Protein AF-A0A4U0T7Y0-F1 (afdb_monomer_lite)

Sequence (96 aa):
MRTPLPGAYASCDRKATYAGLADYDAPFHDRFTGGTFLPSLSQRRDFAELTAANELDLALVNPEFRARVGRSPAGTLHRFRPLLSDQAWTVVEEVF

Secondary structure (DSSP, 8-state):
----HHHHHHHB-HHHHTTTTTSSSPPEEBTTT--EE---HHHHHHHHHHHHHHHHHHHHH-HHHHHHHTT-SHHHHHHTGGGS-HHHHHHHHHH-

pLDDT: mean 86.42, std 11.88, range [46.72, 96.69]

Structure (mmCIF, N/CA/C/O backbone):
data_AF-A0A4U0T7Y0-F1
#
_entry.id   AF-A0A4U0T7Y0-F1
#
loop_
_atom_site.group_PDB
_atom_site.id
_atom_site.type_symbol
_atom_site.label_atom_id
_atom_site.label_alt_id
_atom_site.label_comp_id
_atom_site.label_asym_id
_atom_site.label_entity_id
_atom_site.label_seq_id
_atom_site.pdbx_PDB_ins_code
_atom_site.Cartn_x
_atom_site.Cartn_y
_atom_site.Cartn_z
_atom_site.occupancy
_atom_site.B_iso_or_equiv
_atom_site.auth_seq_id
_atom_site.auth_comp_id
_atom_site.auth_asym_id
_atom_site.auth_atom_id
_atom_site.pdbx_PDB_model_num
ATOM 1 N N . MET A 1 1 ? -4.310 4.456 20.395 1.00 46.72 1 MET A N 1
ATOM 2 C CA . MET A 1 1 ? -3.537 5.383 19.537 1.00 46.72 1 MET A CA 1
ATOM 3 C C . MET A 1 1 ? -3.501 4.802 18.135 1.00 46.72 1 MET A C 1
ATOM 5 O O . MET A 1 1 ? -3.308 3.604 18.002 1.00 46.72 1 MET A O 1
ATOM 9 N N . ARG A 1 2 ? -3.783 5.616 17.116 1.00 56.88 2 ARG A N 1
ATOM 10 C CA . ARG A 1 2 ? -3.836 5.204 15.707 1.00 56.88 2 ARG A CA 1
ATOM 11 C C . ARG A 1 2 ? -2.397 5.218 15.181 1.00 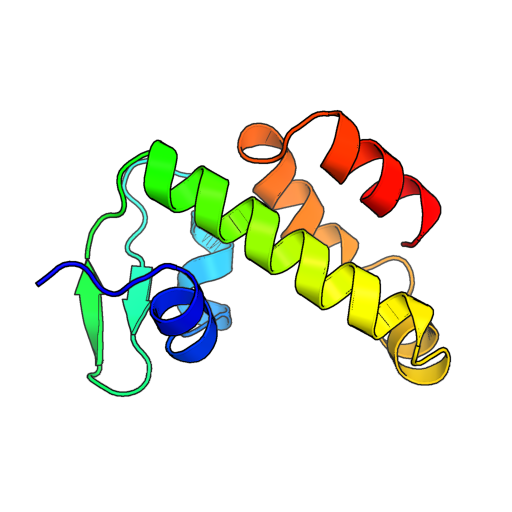56.88 2 ARG A C 1
ATOM 13 O O . ARG A 1 2 ? -1.780 6.279 15.207 1.00 56.88 2 ARG A O 1
ATOM 20 N N . THR A 1 3 ? -1.838 4.074 14.789 1.00 57.50 3 THR A N 1
ATOM 21 C CA . THR A 1 3 ? -0.474 4.030 14.240 1.00 57.50 3 THR A CA 1
ATOM 22 C C . THR A 1 3 ? -0.446 4.840 12.938 1.00 57.50 3 THR A C 1
ATOM 24 O O . THR A 1 3 ? -1.319 4.628 12.090 1.00 57.50 3 THR A O 1
ATOM 27 N N . PRO A 1 4 ? 0.487 5.793 12.764 1.00 60.22 4 PRO A N 1
ATOM 28 C CA . PRO A 1 4 ? 0.620 6.531 11.512 1.00 60.22 4 PRO A CA 1
ATOM 29 C C . PRO A 1 4 ? 0.917 5.571 10.352 1.00 60.22 4 PRO A C 1
ATOM 31 O O . PRO A 1 4 ? 1.527 4.521 10.555 1.00 60.22 4 PRO A O 1
ATOM 34 N N . LEU A 1 5 ? 0.494 5.930 9.138 1.00 65.19 5 LEU A N 1
ATOM 35 C CA . LEU A 1 5 ? 0.550 5.065 7.949 1.00 65.19 5 LEU A CA 1
ATOM 36 C C . LEU A 1 5 ? 1.937 4.445 7.671 1.00 65.19 5 LEU A C 1
ATOM 38 O O . LEU A 1 5 ? 1.981 3.241 7.419 1.00 65.19 5 LEU A O 1
ATOM 42 N N . PRO A 1 6 ? 3.070 5.169 7.813 1.00 68.50 6 PRO A N 1
ATOM 43 C CA . PRO A 1 6 ? 4.400 4.560 7.699 1.00 68.50 6 PRO A CA 1
ATOM 44 C C . PRO A 1 6 ? 4.673 3.494 8.767 1.00 68.50 6 PRO A C 1
ATOM 46 O O . PRO A 1 6 ? 5.292 2.470 8.487 1.00 68.50 6 PRO A O 1
ATOM 49 N N . GLY A 1 7 ? 4.174 3.708 9.988 1.00 77.06 7 GLY A N 1
ATOM 50 C CA . GLY A 1 7 ? 4.268 2.737 11.075 1.00 77.06 7 GLY A CA 1
ATOM 51 C C . GLY A 1 7 ? 3.425 1.491 10.804 1.00 77.06 7 GLY A C 1
ATOM 52 O O . GLY A 1 7 ? 3.913 0.386 11.010 1.00 77.06 7 GLY A O 1
ATOM 53 N N . ALA A 1 8 ? 2.210 1.659 10.267 1.00 79.50 8 ALA A N 1
ATOM 54 C CA . ALA A 1 8 ? 1.364 0.541 9.849 1.00 79.50 8 ALA A CA 1
ATOM 55 C C . ALA A 1 8 ? 2.006 -0.257 8.702 1.00 79.50 8 ALA A C 1
ATOM 57 O O . ALA A 1 8 ? 2.040 -1.480 8.743 1.00 79.50 8 ALA A O 1
ATOM 58 N N . TYR A 1 9 ? 2.590 0.404 7.701 1.00 85.06 9 TYR A N 1
ATOM 59 C CA . TYR A 1 9 ? 3.337 -0.290 6.648 1.00 85.06 9 TYR A CA 1
ATOM 60 C C . TYR A 1 9 ? 4.503 -1.116 7.208 1.00 85.06 9 TYR A C 1
ATOM 62 O O . TYR A 1 9 ? 4.645 -2.295 6.882 1.00 85.06 9 TYR A O 1
ATOM 70 N N . ALA A 1 10 ? 5.304 -0.531 8.100 1.00 87.56 10 ALA A N 1
ATOM 71 C CA . ALA A 1 10 ? 6.471 -1.195 8.677 1.00 87.56 10 ALA A CA 1
ATOM 72 C C . ALA A 1 10 ? 6.120 -2.367 9.616 1.00 87.56 10 ALA A C 1
ATOM 74 O O . ALA A 1 10 ? 6.884 -3.341 9.700 1.00 87.56 10 ALA A O 1
ATOM 75 N N . SER A 1 11 ? 4.992 -2.280 10.328 1.00 90.88 11 SER A N 1
ATOM 76 C CA . SER A 1 11 ? 4.544 -3.307 11.272 1.00 90.88 11 SER A CA 1
ATOM 77 C C . SER A 1 11 ? 3.640 -4.375 10.660 1.00 90.88 11 SER A C 1
ATOM 79 O O . SER A 1 11 ? 3.361 -5.374 11.317 1.00 90.88 11 SER A O 1
ATOM 81 N N . CYS A 1 12 ? 3.228 -4.221 9.401 1.00 92.69 12 CYS A N 1
ATOM 82 C CA . CYS A 1 12 ? 2.333 -5.156 8.732 1.00 92.69 12 CYS A CA 1
ATOM 83 C C . CYS A 1 12 ? 2.922 -6.571 8.628 1.00 92.69 12 CYS A C 1
ATOM 85 O O . CYS A 1 12 ? 3.986 -6.785 8.036 1.00 92.69 12 CYS A O 1
ATOM 87 N N . ASP A 1 13 ? 2.178 -7.564 9.115 1.00 93.31 13 ASP A N 1
ATOM 88 C CA . ASP A 1 13 ? 2.285 -8.918 8.583 1.00 93.31 13 ASP A CA 1
ATOM 89 C C . ASP A 1 13 ? 1.615 -8.946 7.207 1.00 93.31 13 ASP A C 1
ATOM 91 O O . ASP A 1 13 ? 0.391 -9.057 7.076 1.00 93.31 13 ASP A O 1
ATOM 95 N N . ARG A 1 14 ? 2.442 -8.833 6.165 1.00 91.00 14 ARG A N 1
ATOM 96 C CA . ARG A 1 14 ? 1.985 -8.809 4.772 1.00 91.00 14 ARG A CA 1
ATOM 97 C C . ARG A 1 14 ? 1.241 -10.083 4.386 1.00 91.00 14 ARG A C 1
ATOM 99 O O . ARG A 1 14 ? 0.249 -10.006 3.671 1.00 91.00 14 ARG A O 1
ATOM 106 N N . LYS A 1 15 ? 1.693 -11.251 4.855 1.00 88.50 15 LYS A N 1
ATOM 107 C CA . LYS A 1 15 ? 1.102 -12.540 4.473 1.00 88.50 15 LYS A CA 1
ATOM 108 C C . LYS A 1 15 ? -0.309 -12.675 5.040 1.00 88.50 15 LYS A C 1
ATOM 110 O O . LYS A 1 15 ? -1.193 -13.153 4.336 1.00 88.50 15 LYS A O 1
ATOM 115 N N . ALA A 1 16 ? -0.506 -12.243 6.282 1.00 89.75 16 ALA A N 1
ATOM 116 C CA . ALA A 1 16 ? -1.805 -12.282 6.943 1.00 89.75 16 ALA A CA 1
ATOM 117 C C . ALA A 1 16 ? -2.742 -11.152 6.477 1.00 89.75 16 ALA A C 1
ATOM 119 O O . ALA A 1 16 ? -3.940 -11.369 6.340 1.00 89.75 16 ALA A O 1
ATOM 120 N N . THR A 1 17 ? -2.205 -9.964 6.185 1.00 91.62 17 THR A N 1
ATOM 121 C CA . THR A 1 17 ? -3.014 -8.768 5.885 1.00 91.62 17 THR A CA 1
ATOM 122 C C . THR A 1 17 ? -3.370 -8.627 4.402 1.00 91.62 17 THR A C 1
ATOM 124 O O . THR A 1 17 ? -4.494 -8.263 4.065 1.00 91.62 17 THR A O 1
ATOM 127 N N . TYR A 1 18 ? -2.432 -8.880 3.481 1.00 90.75 18 TYR A N 1
ATOM 128 C CA . TYR A 1 18 ? -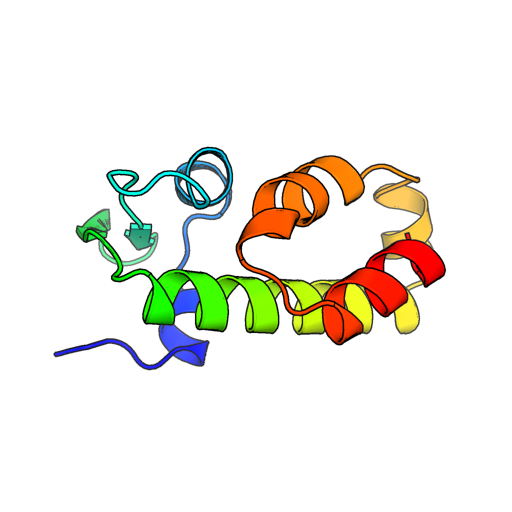2.612 -8.508 2.068 1.00 90.75 18 TYR A CA 1
ATOM 129 C C . TYR A 1 18 ? -3.721 -9.301 1.374 1.00 90.75 18 TYR A C 1
ATOM 131 O O . TYR A 1 18 ? -4.372 -8.778 0.475 1.00 90.75 18 TYR A O 1
ATOM 139 N N . ALA A 1 19 ? -3.955 -10.550 1.784 1.00 88.00 19 ALA A N 1
ATOM 140 C CA . ALA A 1 19 ? -4.929 -11.417 1.128 1.00 88.00 19 ALA A CA 1
ATOM 141 C C . ALA A 1 19 ? -6.363 -10.869 1.200 1.00 88.00 19 ALA A C 1
ATOM 143 O O . ALA A 1 19 ? -7.095 -11.030 0.225 1.00 88.00 19 ALA A O 1
ATOM 144 N N . GLY A 1 20 ? -6.718 -10.223 2.318 1.00 90.25 20 GLY A N 1
ATOM 145 C CA . GLY A 1 20 ? -8.054 -9.689 2.577 1.00 90.25 20 GLY A CA 1
ATOM 146 C C . GLY A 1 20 ? -8.139 -8.165 2.579 1.00 90.25 20 GLY A C 1
ATOM 147 O O . GLY A 1 20 ? -9.208 -7.635 2.821 1.00 90.25 20 GLY A O 1
ATOM 148 N N . LEU A 1 21 ? -7.058 -7.419 2.313 1.00 91.81 21 LEU A N 1
ATOM 149 C CA . LEU A 1 21 ? -7.055 -5.956 2.493 1.00 91.81 21 LEU A CA 1
ATOM 150 C C . LEU A 1 21 ? -8.208 -5.239 1.753 1.00 91.81 21 LEU A C 1
ATOM 152 O O . LEU A 1 21 ? -8.713 -4.234 2.242 1.00 91.81 21 LEU A O 1
ATOM 156 N N . ALA A 1 22 ? -8.641 -5.728 0.588 1.00 92.62 22 ALA A N 1
ATOM 157 C CA . ALA A 1 22 ? -9.771 -5.148 -0.148 1.00 92.62 22 ALA A CA 1
ATOM 158 C C . ALA A 1 22 ? -11.140 -5.419 0.509 1.00 92.62 22 ALA A C 1
ATOM 160 O O . ALA A 1 22 ? -12.073 -4.625 0.341 1.00 92.62 22 ALA A O 1
ATOM 161 N N . ASP A 1 23 ? -11.244 -6.474 1.311 1.00 93.44 23 ASP A N 1
ATOM 162 C CA . ASP A 1 23 ? -12.453 -6.867 2.025 1.00 93.44 23 ASP A CA 1
ATOM 163 C C . ASP A 1 23 ? -12.690 -5.940 3.223 1.00 93.44 23 ASP A C 1
ATOM 165 O O . ASP A 1 23 ? -11.760 -5.407 3.837 1.00 93.44 23 ASP A O 1
ATOM 169 N N . TYR A 1 24 ? -13.957 -5.652 3.522 1.00 89.19 24 TYR A N 1
ATOM 170 C CA . TYR A 1 24 ? -14.296 -4.620 4.509 1.00 89.19 24 TYR A CA 1
ATOM 171 C C . TYR A 1 24 ? -14.049 -5.056 5.960 1.00 89.19 24 TYR A C 1
ATOM 173 O O . TYR A 1 24 ? -13.830 -4.203 6.820 1.00 89.19 24 TYR A O 1
ATOM 181 N N . ASP A 1 25 ? -14.111 -6.358 6.215 1.00 91.50 25 ASP A N 1
ATOM 182 C CA . ASP A 1 25 ? -14.032 -7.020 7.515 1.00 91.50 25 ASP A CA 1
ATOM 183 C C . ASP A 1 25 ? -12.695 -7.737 7.738 1.00 91.50 25 ASP A C 1
ATOM 185 O O . ASP A 1 25 ? -12.487 -8.351 8.786 1.00 91.50 25 ASP A O 1
ATOM 189 N N . ALA A 1 26 ? -11.760 -7.625 6.793 1.00 92.44 26 ALA A N 1
ATOM 190 C CA . ALA A 1 26 ? -10.443 -8.210 6.945 1.00 92.44 26 ALA A CA 1
ATOM 191 C C . ALA A 1 26 ? -9.605 -7.446 7.986 1.00 92.44 26 ALA A C 1
ATOM 193 O O . ALA A 1 26 ? -9.421 -6.225 7.878 1.00 92.44 26 ALA A O 1
ATOM 194 N N . PRO A 1 27 ? -9.051 -8.147 8.988 1.00 94.12 27 PRO A N 1
ATOM 195 C C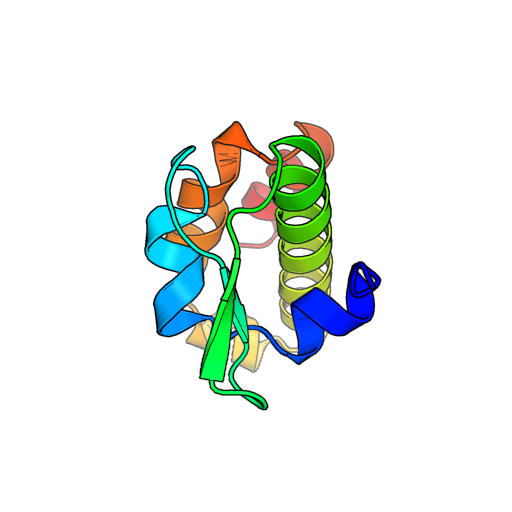A . PRO A 1 27 ? -8.157 -7.537 9.953 1.00 94.12 27 PRO A CA 1
ATOM 196 C C . PRO A 1 27 ? -6.805 -7.175 9.337 1.00 94.12 27 PRO A C 1
ATOM 198 O O . PRO A 1 27 ? -6.220 -7.900 8.536 1.00 94.12 27 PRO A O 1
ATOM 201 N N . PHE A 1 28 ? -6.269 -6.051 9.797 1.00 93.75 28 PHE A N 1
ATOM 202 C CA . PHE A 1 28 ? -4.849 -5.762 9.716 1.00 93.75 28 PHE A CA 1
ATOM 203 C C . PHE A 1 28 ? -4.118 -6.506 10.834 1.00 93.75 28 PHE A C 1
ATOM 205 O O . PHE A 1 28 ? -4.579 -6.494 11.977 1.00 93.75 28 PHE A O 1
ATOM 212 N N . HIS A 1 29 ? -2.959 -7.085 10.522 1.00 94.94 29 HIS A N 1
ATOM 213 C CA . HIS A 1 29 ? -2.120 -7.810 11.472 1.00 94.94 29 HIS A CA 1
ATOM 214 C C . HIS A 1 29 ? -0.800 -7.077 11.724 1.00 94.94 29 HIS A C 1
ATOM 216 O O . HIS A 1 29 ? -0.020 -6.843 10.798 1.00 94.94 29 HIS A O 1
ATOM 222 N N . ASP A 1 30 ? -0.528 -6.750 12.986 1.00 93.75 30 ASP A N 1
ATOM 223 C CA . ASP A 1 30 ? 0.740 -6.173 13.423 1.00 93.75 30 ASP A CA 1
ATOM 224 C C . ASP A 1 30 ? 1.699 -7.290 13.864 1.00 93.75 30 ASP A C 1
ATOM 226 O O . ASP A 1 30 ? 1.465 -7.980 14.857 1.00 93.75 30 ASP A O 1
ATOM 230 N N . ARG A 1 31 ? 2.798 -7.478 13.130 1.00 94.75 31 ARG A N 1
ATOM 231 C CA . ARG A 1 31 ? 3.751 -8.580 13.356 1.00 94.75 31 ARG A CA 1
ATOM 232 C C . ARG A 1 31 ? 4.631 -8.402 14.591 1.00 94.75 31 ARG A C 1
ATOM 234 O O . ARG A 1 31 ? 5.279 -9.355 15.009 1.00 94.75 31 ARG A O 1
ATOM 241 N N . PHE A 1 32 ? 4.727 -7.185 15.124 1.00 92.38 32 PHE A N 1
ATOM 242 C CA . PHE A 1 32 ? 5.577 -6.899 16.280 1.00 92.38 32 PHE A CA 1
ATOM 243 C C . PHE A 1 32 ? 4.829 -7.120 17.588 1.00 92.38 32 PHE A C 1
ATOM 245 O O . PHE A 1 32 ? 5.412 -7.580 18.564 1.00 92.38 32 PHE A O 1
ATOM 252 N N . THR A 1 33 ? 3.539 -6.801 17.601 1.00 90.88 33 THR A N 1
ATOM 253 C CA . THR A 1 33 ? 2.687 -6.927 18.788 1.00 90.88 33 THR A CA 1
ATOM 254 C C . THR A 1 33 ? 1.806 -8.173 18.759 1.00 90.88 33 THR A C 1
ATOM 256 O O . THR A 1 33 ? 1.277 -8.562 19.796 1.00 90.88 33 THR A O 1
ATOM 259 N N . GLY A 1 34 ? 1.616 -8.788 17.587 1.00 91.38 34 GLY A N 1
ATOM 260 C CA . GLY A 1 34 ? 0.634 -9.852 17.366 1.00 91.38 34 GLY A CA 1
ATOM 261 C C . GLY A 1 34 ? -0.818 -9.358 17.379 1.00 91.38 34 GLY A C 1
ATOM 262 O O . GLY A 1 34 ? -1.739 -10.161 17.249 1.00 91.38 34 GLY A O 1
ATOM 263 N N . GLY A 1 35 ? -1.038 -8.051 17.555 1.00 92.00 35 GLY A N 1
ATOM 264 C CA . GLY A 1 35 ? -2.362 -7.449 17.613 1.00 92.00 35 GLY A CA 1
ATOM 265 C C . GLY A 1 35 ? -3.023 -7.339 16.241 1.00 92.00 35 GLY A C 1
ATOM 266 O O . GLY A 1 35 ? -2.359 -7.263 15.205 1.00 92.00 35 GLY A O 1
ATOM 267 N N . THR A 1 36 ? -4.354 -7.273 16.247 1.00 94.44 36 THR A N 1
ATOM 268 C CA . THR A 1 36 ? -5.158 -7.054 15.042 1.00 94.44 36 THR A CA 1
ATOM 269 C C . THR A 1 36 ? -6.137 -5.907 15.219 1.00 94.44 36 THR A C 1
ATOM 271 O O . THR A 1 36 ? -6.655 -5.695 16.316 1.00 94.44 36 THR A O 1
ATOM 274 N N . PHE A 1 37 ? -6.456 -5.205 14.136 1.00 92.44 37 PHE A N 1
ATOM 275 C CA . PHE A 1 37 ? -7.548 -4.231 14.121 1.00 92.44 37 PHE A CA 1
ATOM 276 C C . PHE A 1 37 ? -8.239 -4.194 12.759 1.00 92.44 37 PHE A C 1
ATOM 278 O O . PHE A 1 37 ? -7.639 -4.559 11.754 1.00 92.44 37 PHE A O 1
ATOM 285 N N . LEU A 1 38 ? -9.489 -3.726 12.718 1.00 94.38 38 LEU A N 1
ATOM 286 C CA . LEU A 1 38 ? -10.224 -3.515 11.469 1.00 94.38 38 LEU A CA 1
ATOM 287 C C . LEU A 1 38 ? -9.945 -2.101 10.935 1.00 94.38 38 LEU A C 1
ATOM 289 O O . LEU A 1 38 ? -10.362 -1.121 11.565 1.00 94.38 38 LEU A O 1
ATOM 293 N N . PRO A 1 39 ? -9.215 -1.946 9.817 1.00 92.75 39 PRO A N 1
ATOM 294 C CA . PRO A 1 39 ? -8.964 -0.635 9.239 1.00 92.75 39 PRO A CA 1
ATOM 295 C C . PRO A 1 39 ? -10.224 -0.075 8.563 1.00 92.75 39 PRO A C 1
ATOM 297 O O . PRO A 1 39 ? -10.924 -0.754 7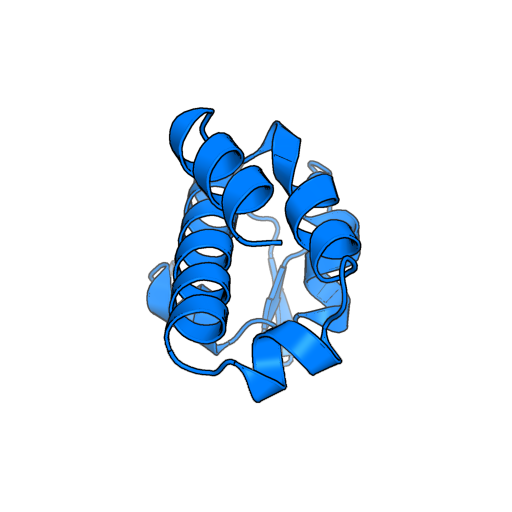.812 1.00 92.75 39 PRO A O 1
ATOM 300 N N . SER A 1 40 ? -10.479 1.218 8.760 1.00 92.88 40 SER A N 1
ATOM 301 C CA . SER A 1 40 ? -11.472 1.943 7.954 1.00 92.88 40 SER A CA 1
ATOM 302 C C . SER A 1 40 ? -11.098 1.937 6.465 1.00 92.88 40 SER A C 1
ATOM 304 O O . SER A 1 40 ? -9.931 1.771 6.111 1.00 92.88 40 SER A O 1
ATOM 306 N N . LEU A 1 41 ? -12.065 2.194 5.575 1.00 93.62 41 LEU A N 1
ATOM 307 C CA . LEU A 1 41 ? -11.803 2.279 4.130 1.00 93.62 41 LEU A CA 1
ATOM 308 C C . LEU A 1 41 ? -10.687 3.282 3.788 1.00 93.62 41 LEU A C 1
ATOM 310 O O . LEU A 1 41 ? -9.829 2.972 2.971 1.00 93.62 41 LEU A O 1
ATOM 314 N N . SER A 1 42 ? -10.665 4.453 4.434 1.00 92.81 42 SER A N 1
ATOM 315 C CA . SER A 1 42 ? -9.599 5.447 4.231 1.00 92.81 42 SER A CA 1
ATOM 316 C C . SER A 1 42 ? -8.230 4.889 4.619 1.00 92.81 42 SER A C 1
ATOM 318 O O . SER A 1 42 ? -7.303 4.996 3.832 1.00 92.81 42 SER A O 1
ATOM 320 N N . GLN A 1 43 ? -8.113 4.200 5.758 1.00 93.06 43 GLN A N 1
ATOM 321 C CA . GLN A 1 43 ? -6.841 3.585 6.160 1.00 93.06 43 GLN A CA 1
ATOM 322 C C . GLN A 1 43 ? -6.394 2.490 5.194 1.00 93.06 43 GLN A C 1
ATOM 324 O O . GLN A 1 43 ? -5.201 2.354 4.950 1.00 93.06 43 GLN A O 1
ATOM 329 N N . ARG A 1 44 ? -7.335 1.714 4.646 1.00 94.38 44 ARG A N 1
ATOM 330 C CA . ARG A 1 44 ? -7.031 0.688 3.644 1.00 94.38 44 ARG A CA 1
ATOM 331 C C . ARG A 1 44 ? -6.528 1.297 2.340 1.00 94.38 44 ARG A C 1
ATOM 333 O O . ARG A 1 44 ? -5.548 0.801 1.800 1.00 94.38 44 ARG A O 1
ATOM 340 N N . ARG A 1 45 ? -7.156 2.381 1.873 1.00 95.06 45 ARG A N 1
ATOM 341 C CA . ARG A 1 45 ? -6.712 3.137 0.691 1.00 95.06 45 ARG A CA 1
ATOM 342 C C . ARG A 1 45 ? -5.325 3.721 0.896 1.00 95.06 45 ARG A C 1
ATOM 344 O O . ARG A 1 45 ? -4.425 3.419 0.127 1.00 95.06 45 ARG A O 1
ATOM 351 N N . ASP A 1 46 ? -5.130 4.453 1.986 1.00 94.25 46 ASP A N 1
ATOM 352 C CA . ASP A 1 46 ? -3.843 5.069 2.299 1.00 94.25 46 ASP A CA 1
ATOM 353 C C . ASP A 1 46 ? -2.718 4.022 2.416 1.00 94.25 46 ASP A C 1
ATOM 355 O O . ASP A 1 46 ? -1.598 4.227 1.951 1.00 94.25 46 ASP A O 1
ATOM 359 N N . PHE A 1 47 ? -3.015 2.869 3.023 1.00 93.69 47 PHE A N 1
ATOM 360 C CA . PHE A 1 47 ? -2.074 1.759 3.135 1.00 93.69 47 PHE A CA 1
ATOM 361 C C . PHE A 1 47 ? -1.777 1.094 1.783 1.00 93.69 47 PHE A C 1
ATOM 363 O O . PHE A 1 47 ? -0.627 0.733 1.519 1.00 93.69 47 PHE A O 1
ATOM 370 N N . ALA A 1 48 ? -2.792 0.920 0.932 1.00 93.94 48 ALA A N 1
ATOM 371 C CA . ALA A 1 48 ? -2.631 0.375 -0.411 1.00 93.94 48 ALA A CA 1
ATOM 372 C C . ALA A 1 48 ? -1.774 1.300 -1.286 1.00 93.94 48 ALA A C 1
ATOM 374 O O . ALA A 1 48 ? -0.849 0.814 -1.928 1.00 93.94 48 ALA A O 1
ATOM 375 N N . GLU A 1 49 ? -2.016 2.613 -1.238 1.00 94.69 49 GLU A N 1
ATOM 376 C CA . GLU A 1 49 ? -1.228 3.639 -1.936 1.00 94.69 49 GLU A CA 1
ATOM 377 C C . GLU A 1 49 ? 0.237 3.619 -1.491 1.00 94.69 49 GLU A C 1
ATOM 379 O O . GLU A 1 49 ? 1.148 3.522 -2.311 1.00 94.69 49 GLU A O 1
ATOM 384 N N . LEU A 1 50 ? 0.481 3.612 -0.176 1.00 93.75 50 LEU A N 1
ATOM 385 C CA . LEU A 1 50 ? 1.837 3.524 0.364 1.00 93.75 50 LEU A CA 1
ATOM 386 C C . LEU A 1 50 ? 2.527 2.203 -0.011 1.00 93.75 50 LEU A C 1
ATOM 388 O O . LEU A 1 50 ? 3.730 2.181 -0.268 1.00 93.75 50 LEU A O 1
ATOM 392 N N . THR A 1 51 ? 1.780 1.097 -0.047 1.00 92.00 51 THR A N 1
ATOM 393 C CA . THR A 1 51 ? 2.319 -0.192 -0.495 1.00 92.00 51 THR A CA 1
ATOM 394 C C . THR A 1 51 ? 2.685 -0.140 -1.974 1.00 92.00 51 THR A C 1
ATOM 396 O O . THR A 1 51 ? 3.794 -0.527 -2.322 1.00 92.00 51 THR A O 1
ATOM 399 N N . ALA A 1 52 ? 1.804 0.378 -2.833 1.00 92.44 52 ALA A N 1
ATOM 400 C CA . ALA A 1 52 ? 2.077 0.517 -4.259 1.00 92.44 52 ALA A CA 1
ATOM 401 C C . ALA A 1 52 ? 3.315 1.386 -4.505 1.00 92.44 52 ALA A C 1
ATOM 403 O O . ALA A 1 52 ? 4.227 0.933 -5.188 1.00 92.44 52 ALA A O 1
ATOM 404 N N . ALA A 1 53 ? 3.398 2.566 -3.883 1.00 92.81 53 ALA A N 1
ATOM 405 C CA . ALA A 1 53 ? 4.552 3.456 -4.004 1.00 92.81 53 ALA A CA 1
ATOM 406 C C . ALA A 1 53 ? 5.867 2.757 -3.617 1.00 92.81 53 ALA A C 1
ATOM 408 O O . ALA A 1 53 ? 6.828 2.783 -4.379 1.00 92.81 53 ALA A O 1
ATOM 409 N N . ASN A 1 54 ? 5.892 2.052 -2.481 1.00 90.75 54 ASN A N 1
ATOM 410 C CA . ASN A 1 54 ? 7.100 1.367 -2.017 1.00 90.75 54 ASN A CA 1
ATOM 411 C C . ASN A 1 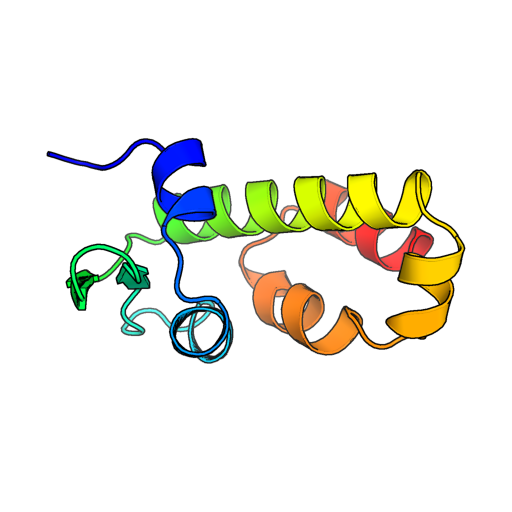54 ? 7.530 0.203 -2.925 1.00 90.75 54 ASN A C 1
ATOM 413 O O . ASN A 1 54 ? 8.725 0.002 -3.142 1.00 90.75 54 ASN A O 1
ATOM 417 N N . GLU A 1 55 ? 6.582 -0.590 -3.429 1.00 89.12 55 GLU A N 1
ATOM 418 C CA . GLU A 1 55 ? 6.891 -1.717 -4.319 1.00 89.12 55 GLU A CA 1
ATOM 419 C C . GLU A 1 55 ? 7.328 -1.227 -5.710 1.00 89.12 55 GLU A C 1
ATOM 421 O O . GLU A 1 55 ? 8.254 -1.790 -6.298 1.00 89.12 55 GLU A O 1
ATOM 426 N N . LEU A 1 56 ? 6.708 -0.154 -6.215 1.00 90.00 56 LEU A N 1
ATOM 427 C CA . LEU A 1 56 ? 7.094 0.520 -7.456 1.00 90.00 56 LEU A CA 1
ATOM 428 C C . LEU A 1 56 ? 8.510 1.089 -7.366 1.00 90.00 56 LEU A C 1
ATOM 430 O O . LEU A 1 56 ? 9.338 0.786 -8.225 1.00 90.00 56 LEU A O 1
ATOM 434 N N . ASP A 1 57 ? 8.813 1.844 -6.308 1.00 92.25 57 ASP A N 1
ATOM 435 C CA . ASP A 1 57 ? 10.148 2.398 -6.077 1.00 92.25 57 ASP A CA 1
ATOM 436 C C . ASP A 1 57 ? 11.200 1.286 -6.044 1.00 92.25 57 ASP A C 1
ATOM 438 O O . ASP A 1 57 ? 12.228 1.375 -6.720 1.00 92.25 57 ASP A O 1
ATOM 442 N N . LEU A 1 58 ? 10.925 0.189 -5.328 1.00 88.81 58 LEU A N 1
ATOM 443 C CA . LEU A 1 58 ? 11.829 -0.957 -5.257 1.00 88.81 58 LEU A CA 1
ATOM 444 C C . LEU A 1 58 ? 12.043 -1.616 -6.629 1.00 88.81 58 LEU A C 1
ATOM 446 O O . LEU A 1 58 ? 13.173 -1.971 -6.967 1.00 88.81 58 LEU A O 1
ATOM 450 N N . ALA A 1 59 ? 10.991 -1.764 -7.434 1.00 88.81 59 ALA A N 1
ATOM 451 C CA . ALA A 1 59 ? 11.080 -2.335 -8.776 1.00 88.81 59 ALA A CA 1
ATOM 452 C C . ALA A 1 59 ? 11.826 -1.442 -9.773 1.00 88.81 59 ALA A C 1
ATOM 454 O O . ALA A 1 59 ? 12.520 -1.962 -10.650 1.00 88.81 59 ALA A O 1
ATOM 455 N N . LEU A 1 60 ? 11.718 -0.121 -9.634 1.00 89.69 60 LEU A N 1
ATOM 456 C CA . LEU A 1 60 ? 12.427 0.839 -10.478 1.00 89.69 60 LEU A CA 1
ATOM 457 C C . LEU A 1 60 ? 13.932 0.862 -10.184 1.00 89.69 60 LEU A C 1
ATOM 459 O O . LEU A 1 60 ? 14.730 0.935 -11.117 1.00 89.69 60 LEU A O 1
ATOM 463 N N . VAL A 1 61 ? 14.332 0.767 -8.912 1.00 93.44 61 VAL A N 1
ATOM 464 C CA . VAL A 1 61 ? 15.752 0.854 -8.515 1.00 93.44 61 VAL A CA 1
ATOM 465 C C . VAL A 1 61 ? 16.472 -0.495 -8.477 1.00 93.44 61 VAL A C 1
ATOM 467 O O . VAL A 1 61 ? 17.701 -0.526 -8.448 1.00 93.44 61 VAL A O 1
ATOM 470 N N . ASN A 1 62 ? 15.741 -1.615 -8.472 1.00 90.38 62 ASN A N 1
ATOM 471 C CA . ASN A 1 62 ? 16.315 -2.958 -8.395 1.00 90.38 62 ASN A CA 1
ATOM 472 C C . ASN A 1 62 ? 15.794 -3.864 -9.533 1.00 90.38 62 ASN A C 1
ATOM 474 O O . ASN A 1 62 ? 14.788 -4.564 -9.375 1.00 90.38 62 ASN A O 1
ATOM 478 N N . PRO A 1 63 ? 16.500 -3.908 -10.680 1.00 84.88 63 PRO A N 1
ATOM 479 C CA . PRO A 1 63 ? 16.122 -4.739 -11.822 1.00 84.88 63 PRO A CA 1
ATOM 480 C C . PRO A 1 63 ? 16.067 -6.241 -11.512 1.00 84.88 63 PRO A C 1
ATOM 482 O O . PRO A 1 63 ? 15.229 -6.944 -12.072 1.00 84.88 63 PRO A O 1
ATOM 485 N N . GLU A 1 64 ? 16.916 -6.744 -10.609 1.00 86.75 64 GLU A N 1
ATOM 486 C CA . GLU A 1 64 ? 16.877 -8.149 -10.180 1.00 86.75 64 GLU A CA 1
ATOM 487 C C . GLU A 1 64 ? 15.628 -8.450 -9.356 1.00 86.75 64 GLU A C 1
ATOM 489 O O . GLU A 1 64 ? 15.012 -9.501 -9.530 1.00 86.75 64 GLU A O 1
ATOM 494 N N . PHE A 1 65 ? 15.228 -7.523 -8.477 1.00 83.88 65 PHE A N 1
ATOM 495 C CA . PHE A 1 65 ? 13.949 -7.609 -7.784 1.00 83.88 65 PHE A CA 1
ATOM 496 C C . PHE A 1 65 ? 12.831 -7.673 -8.813 1.00 83.88 65 PHE A C 1
ATOM 498 O O . PHE A 1 65 ? 12.116 -8.670 -8.824 1.00 83.88 65 PHE A O 1
ATOM 505 N N . ARG A 1 66 ? 12.753 -6.699 -9.729 1.00 82.19 66 ARG A N 1
ATOM 506 C CA . ARG A 1 66 ? 11.740 -6.650 -10.794 1.00 82.19 66 ARG A CA 1
ATOM 507 C C . ARG A 1 66 ? 11.682 -7.952 -11.600 1.00 82.19 66 ARG A C 1
ATOM 509 O O . ARG A 1 66 ? 10.601 -8.490 -11.812 1.00 82.19 66 ARG A O 1
ATOM 516 N N . ALA A 1 67 ? 12.833 -8.508 -11.979 1.00 81.31 67 ALA A N 1
ATOM 517 C CA . ALA A 1 67 ? 12.914 -9.782 -12.692 1.00 81.31 67 ALA A CA 1
ATOM 518 C C . ALA A 1 67 ? 12.440 -10.973 -11.840 1.00 81.31 67 ALA A C 1
ATOM 520 O O . ALA A 1 67 ? 11.733 -11.845 -12.344 1.00 81.31 67 ALA A O 1
ATOM 521 N N . ARG A 1 68 ? 12.790 -11.008 -10.545 1.00 76.88 68 ARG A N 1
ATOM 522 C CA . ARG A 1 68 ? 12.422 -12.082 -9.608 1.00 76.88 68 ARG A CA 1
ATOM 523 C C . ARG A 1 68 ? 10.944 -12.084 -9.254 1.00 76.88 68 ARG A C 1
ATOM 525 O O . ARG A 1 68 ? 10.377 -13.159 -9.084 1.00 76.88 68 ARG A O 1
ATOM 532 N N . VAL A 1 69 ? 10.319 -10.915 -9.122 1.00 68.94 69 VAL A N 1
ATOM 533 C CA . VAL A 1 69 ? 8.866 -10.866 -8.924 1.00 68.94 69 VAL A CA 1
ATOM 534 C C . VAL A 1 69 ? 8.118 -11.280 -10.202 1.00 68.94 69 VAL A C 1
ATOM 536 O O . VAL A 1 69 ? 6.940 -11.640 -10.144 1.00 68.94 69 VAL A O 1
ATOM 539 N N . GLY A 1 70 ? 8.817 -11.320 -11.347 1.00 59.72 70 GLY A N 1
ATOM 540 C CA . GLY A 1 70 ? 8.254 -11.614 -12.661 1.00 59.72 70 GLY A CA 1
ATOM 541 C C . GLY A 1 70 ? 7.135 -10.632 -13.003 1.00 59.72 70 GLY A C 1
ATOM 542 O O . GLY A 1 70 ? 6.973 -9.604 -12.356 1.00 59.72 70 GLY A O 1
ATOM 543 N N . ARG A 1 71 ? 6.262 -10.992 -13.945 1.00 55.44 71 ARG A N 1
ATOM 544 C CA . ARG A 1 71 ? 4.981 -10.288 -14.150 1.00 55.44 71 ARG A CA 1
ATOM 545 C C . ARG A 1 71 ? 3.979 -10.505 -12.989 1.00 55.44 71 ARG A C 1
ATOM 547 O O . ARG A 1 71 ? 2.785 -10.299 -13.158 1.00 55.44 71 ARG A O 1
ATOM 554 N N . SER A 1 72 ? 4.426 -11.009 -11.827 1.00 51.34 72 SER A N 1
ATOM 555 C CA . SER A 1 72 ? 3.574 -11.439 -10.708 1.00 51.34 72 SER A CA 1
ATOM 556 C C . SER A 1 72 ? 3.976 -10.957 -9.286 1.00 51.34 72 SER A C 1
ATOM 558 O O . SER A 1 72 ? 3.817 -11.707 -8.320 1.00 51.34 72 SER A O 1
ATOM 560 N N . PRO A 1 73 ? 4.336 -9.679 -9.078 1.00 52.28 73 PRO A N 1
ATOM 561 C CA . PRO A 1 73 ? 3.813 -8.865 -7.971 1.00 52.28 73 PRO A CA 1
ATOM 562 C C . PRO A 1 73 ? 2.396 -8.354 -8.270 1.00 52.28 73 PRO A C 1
ATOM 564 O O . PRO A 1 73 ? 1.687 -7.922 -7.356 1.00 52.28 73 PRO A O 1
ATOM 567 N N . ALA A 1 74 ? 1.959 -8.481 -9.532 1.00 56.78 74 ALA A N 1
ATOM 568 C CA . ALA A 1 74 ? 0.601 -8.240 -9.994 1.00 56.78 74 ALA A CA 1
ATOM 569 C C . ALA A 1 74 ? -0.436 -8.874 -9.059 1.00 56.78 74 ALA A C 1
ATOM 571 O O . ALA A 1 74 ? -1.409 -8.223 -8.720 1.00 56.78 74 ALA A O 1
ATOM 572 N N . GLY A 1 75 ? -0.202 -10.079 -8.527 1.00 66.62 75 GLY A N 1
ATOM 573 C CA . GLY A 1 75 ? -1.167 -10.751 -7.654 1.00 66.62 75 GLY A CA 1
ATOM 574 C C . GLY A 1 75 ? -1.611 -9.942 -6.425 1.00 66.62 75 GLY A C 1
ATOM 575 O O . GLY A 1 75 ? -2.791 -9.978 -6.085 1.00 66.62 75 GLY A O 1
ATOM 576 N N . THR A 1 76 ? -0.710 -9.201 -5.772 1.00 77.75 76 THR A N 1
ATOM 577 C CA . THR A 1 76 ? -1.057 -8.388 -4.592 1.00 77.75 76 THR A CA 1
ATOM 578 C C . THR A 1 76 ? -1.618 -7.032 -5.002 1.00 77.75 76 THR A C 1
ATOM 580 O O . THR A 1 76 ? -2.697 -6.658 -4.552 1.00 77.75 76 THR A O 1
ATOM 583 N N . LEU A 1 77 ? -0.927 -6.298 -5.883 1.00 87.00 77 LEU A N 1
ATOM 584 C CA . LEU A 1 77 ? -1.370 -4.954 -6.269 1.00 87.00 77 LEU A CA 1
ATOM 585 C C . LEU A 1 77 ? -2.653 -4.984 -7.119 1.00 87.00 77 LEU A C 1
ATOM 587 O O . LEU A 1 77 ? -3.480 -4.088 -6.988 1.00 87.00 77 LEU A O 1
ATOM 591 N N . HIS A 1 78 ? -2.904 -6.051 -7.890 1.00 86.62 78 HIS A N 1
ATOM 592 C CA . HIS A 1 78 ? -4.197 -6.265 -8.557 1.00 86.62 78 HIS A CA 1
ATOM 593 C C . HIS A 1 78 ? -5.327 -6.479 -7.549 1.00 86.62 78 HIS A C 1
ATOM 595 O O . HIS A 1 78 ? -6.421 -5.958 -7.748 1.00 86.62 78 HIS A O 1
ATOM 601 N N . ARG A 1 79 ? -5.085 -7.192 -6.439 1.00 88.38 79 ARG A N 1
ATOM 602 C CA . ARG A 1 79 ? -6.084 -7.297 -5.358 1.00 88.38 79 ARG A CA 1
ATOM 603 C C . ARG A 1 79 ? -6.357 -5.943 -4.724 1.00 88.38 79 ARG A C 1
ATOM 605 O O . ARG A 1 79 ? -7.469 -5.694 -4.276 1.00 88.38 79 ARG A O 1
ATOM 612 N N . PHE A 1 80 ? -5.361 -5.062 -4.700 1.00 92.56 80 PHE A N 1
ATOM 613 C CA . PHE A 1 80 ? -5.509 -3.718 -4.155 1.00 92.56 80 PHE A CA 1
ATOM 614 C C . PHE A 1 80 ? -6.170 -2.753 -5.139 1.00 92.56 80 PHE A C 1
ATOM 616 O O . PHE A 1 80 ? -6.505 -1.649 -4.724 1.00 92.56 80 PHE A O 1
ATOM 623 N N . ARG A 1 81 ? -6.435 -3.145 -6.396 1.00 93.06 81 ARG A N 1
ATOM 624 C CA . ARG A 1 81 ? -7.037 -2.262 -7.409 1.00 93.06 81 ARG A CA 1
ATOM 625 C C . ARG A 1 81 ? -8.254 -1.463 -6.914 1.00 93.06 81 ARG A C 1
ATOM 627 O O . ARG A 1 81 ? -8.287 -0.266 -7.183 1.00 93.06 81 ARG A O 1
ATOM 634 N N . PRO A 1 82 ? -9.220 -2.035 -6.166 1.00 95.44 82 PRO A N 1
ATOM 635 C CA . PRO A 1 82 ? -10.372 -1.273 -5.668 1.00 95.44 82 PRO A CA 1
ATOM 636 C C . PRO A 1 82 ? -10.017 -0.173 -4.649 1.00 95.44 82 PRO A C 1
ATOM 638 O O . PRO A 1 82 ? -10.848 0.682 -4.334 1.00 95.44 82 PRO A O 1
ATOM 641 N N . LEU A 1 83 ? -8.809 -0.224 -4.085 1.00 96.00 83 LEU A N 1
ATOM 642 C CA . LEU A 1 83 ? -8.288 0.702 -3.083 1.00 96.00 83 LEU A CA 1
ATOM 643 C C . LEU A 1 83 ? -7.303 1.724 -3.660 1.00 96.00 83 LEU A C 1
ATOM 645 O O . LEU A 1 83 ? -7.056 2.731 -3.001 1.00 96.00 83 LEU A O 1
ATOM 649 N N . LEU A 1 84 ? -6.753 1.470 -4.848 1.00 96.12 84 LEU A N 1
ATOM 650 C CA . LEU A 1 84 ? -5.802 2.356 -5.511 1.00 96.12 84 LEU A CA 1
ATOM 651 C C . LEU A 1 84 ? -6.524 3.429 -6.323 1.00 96.12 84 LEU A C 1
ATOM 653 O O . LEU A 1 84 ? -7.545 3.168 -6.967 1.00 96.12 84 LEU A O 1
ATOM 657 N N . SER A 1 85 ? -5.950 4.627 -6.337 1.00 96.69 85 SER A N 1
ATOM 658 C CA . SER A 1 85 ? -6.263 5.645 -7.329 1.00 96.69 85 SER A CA 1
ATOM 659 C C . SER A 1 85 ? -5.935 5.156 -8.739 1.00 96.69 85 SER A C 1
ATOM 661 O O . SER A 1 85 ? -5.071 4.301 -8.950 1.00 96.69 85 SER A O 1
ATOM 663 N N . ASP A 1 86 ? -6.611 5.732 -9.731 1.00 96.19 86 ASP A N 1
ATOM 664 C CA . ASP A 1 86 ? -6.342 5.403 -11.132 1.00 96.19 86 ASP A CA 1
ATOM 665 C C . ASP A 1 86 ? -4.913 5.776 -11.538 1.00 96.19 86 ASP A C 1
ATOM 667 O O . ASP A 1 86 ? -4.281 5.040 -12.287 1.00 96.19 86 ASP A O 1
ATOM 671 N N . GLN A 1 87 ? -4.368 6.862 -10.980 1.00 94.94 87 GLN A N 1
ATOM 672 C CA . GLN A 1 87 ? -2.981 7.257 -11.220 1.00 94.94 87 GLN A CA 1
ATOM 673 C C . GLN A 1 87 ? -1.995 6.199 -10.713 1.00 94.94 87 GLN A C 1
ATOM 675 O O . GLN A 1 87 ? -1.095 5.808 -11.453 1.00 94.94 87 GLN A O 1
ATOM 680 N N . ALA A 1 88 ? -2.157 5.723 -9.474 1.00 94.19 88 ALA A N 1
ATOM 681 C CA . ALA A 1 88 ? -1.298 4.675 -8.932 1.00 94.19 88 ALA A CA 1
ATOM 682 C C . ALA A 1 88 ? -1.413 3.381 -9.746 1.00 94.19 88 ALA A C 1
ATOM 684 O O . ALA A 1 88 ? -0.410 2.714 -9.993 1.00 94.19 88 ALA A O 1
ATOM 685 N N . TRP A 1 89 ? -2.621 3.050 -10.211 1.00 95.06 89 TRP A N 1
ATOM 686 C CA . TRP A 1 89 ? -2.846 1.869 -11.036 1.00 95.06 89 TRP A CA 1
ATOM 687 C C . TRP A 1 89 ? -2.113 1.915 -12.378 1.00 95.06 89 TRP A C 1
ATOM 689 O O . TRP A 1 89 ? -1.456 0.939 -12.728 1.00 95.06 89 TRP A O 1
ATOM 699 N N . THR A 1 90 ? -2.157 3.044 -13.088 1.00 93.88 90 THR A N 1
ATOM 700 C CA . THR A 1 90 ? -1.433 3.203 -14.358 1.00 93.88 90 THR A CA 1
ATOM 701 C C . THR A 1 90 ? 0.059 2.916 -14.190 1.00 93.88 90 THR A C 1
ATOM 703 O O . THR A 1 90 ? 0.637 2.169 -14.973 1.00 93.88 90 THR A O 1
ATOM 706 N N . VAL A 1 91 ? 0.684 3.435 -13.127 1.00 92.31 91 VAL A N 1
ATOM 707 C CA . VAL A 1 91 ? 2.116 3.199 -12.874 1.00 92.31 91 VAL A CA 1
ATOM 708 C C . VAL A 1 91 ? 2.392 1.727 -12.542 1.00 92.31 91 VAL A C 1
ATOM 710 O O . VAL A 1 91 ? 3.407 1.177 -12.967 1.00 92.31 91 VAL A O 1
ATOM 713 N N . VAL A 1 92 ? 1.485 1.05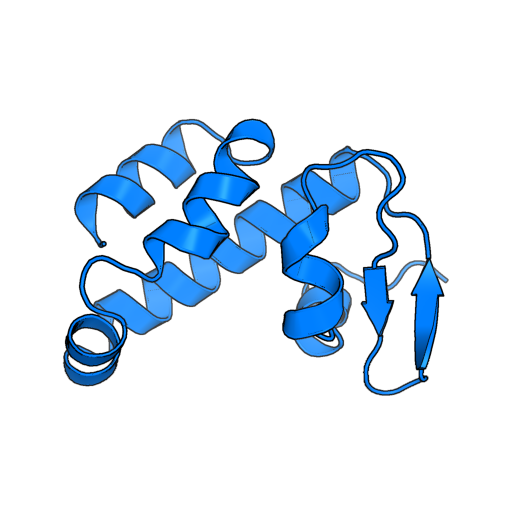6 -11.823 1.00 90.69 92 VAL A N 1
ATOM 714 C CA . VAL A 1 92 ? 1.571 -0.395 -11.576 1.00 90.69 92 VAL A CA 1
ATOM 715 C C . VAL A 1 92 ? 1.571 -1.184 -12.883 1.00 90.69 92 VAL A C 1
ATOM 717 O O . VAL A 1 92 ? 2.421 -2.058 -13.033 1.00 90.69 92 VAL A O 1
ATOM 720 N N . GLU A 1 93 ? 0.679 -0.862 -13.822 1.00 89.25 93 GLU A N 1
ATOM 721 C CA . GLU A 1 93 ? 0.604 -1.526 -15.134 1.00 89.25 93 GLU A CA 1
ATOM 722 C C . GLU A 1 93 ? 1.826 -1.249 -16.027 1.00 89.25 93 GLU A C 1
ATOM 724 O O . GLU A 1 93 ? 2.186 -2.079 -16.860 1.00 89.25 93 GLU A O 1
ATOM 729 N N . GLU A 1 94 ? 2.484 -0.100 -15.867 1.00 88.56 94 GLU A N 1
ATOM 730 C CA . GLU A 1 94 ? 3.698 0.242 -16.619 1.00 88.56 94 GLU A CA 1
ATOM 731 C C . GLU A 1 94 ? 4.954 -0.465 -16.083 1.00 88.56 94 GLU A C 1
ATOM 733 O O . GLU A 1 94 ? 5.865 -0.822 -16.843 1.00 88.56 94 GLU A O 1
ATOM 738 N N . VAL A 1 95 ? 5.043 -0.647 -14.763 1.00 86.62 95 VAL A N 1
ATOM 739 C CA . VAL A 1 95 ? 6.246 -1.174 -14.104 1.00 86.62 95 VAL A CA 1
ATOM 740 C C . VAL A 1 95 ? 6.241 -2.701 -14.010 1.00 86.62 95 VAL A C 1
ATOM 742 O O . VAL A 1 95 ? 7.309 -3.310 -14.163 1.00 86.62 95 VAL A O 1
ATOM 745 N N . PHE A 1 96 ? 5.090 -3.333 -13.787 1.00 81.38 96 PHE A N 1
ATOM 746 C CA . PHE A 1 96 ? 4.980 -4.774 -13.531 1.00 81.38 96 PHE A CA 1
ATOM 747 C C . PHE A 1 96 ? 4.274 -5.538 -14.650 1.00 81.38 96 PHE A C 1
ATOM 749 O O . PHE A 1 96 ? 4.797 -6.620 -15.011 1.00 81.38 96 PHE A O 1
#

Foldseek 3Di:
DDQPLVRLLVQFPCVQQQVCLLPQARWTAGNVVRDTDGDHLVSSLSNLLVVLVVLLVCLVVDVVSLVVCPLPVCPRNVSCVVSYDPVSVVSNVVRD

Radius of gyration: 13.27 Å; chains: 1; bounding box: 31×20×36 Å

Organism: NCBI:txid2571141